Protein AF-A0A1J3I1Y2-F1 (afdb_monomer)

pLDDT: mean 76.52, std 25.75, range [27.64, 98.31]

Structure (mmCIF, N/CA/C/O backbone):
data_AF-A0A1J3I1Y2-F1
#
_entry.id   AF-A0A1J3I1Y2-F1
#
loop_
_atom_site.group_PDB
_atom_site.id
_atom_site.type_symbol
_atom_site.label_atom_id
_atom_site.label_alt_id
_atom_site.label_comp_id
_atom_site.label_asym_id
_atom_site.label_entity_id
_atom_site.label_seq_id
_atom_site.pdbx_PDB_ins_code
_atom_site.Cartn_x
_atom_site.Cartn_y
_atom_site.Cartn_z
_atom_site.occupancy
_atom_site.B_iso_or_equiv
_atom_site.auth_seq_id
_atom_site.auth_comp_id
_atom_site.auth_asym_id
_atom_site.auth_atom_id
_atom_site.pdbx_PDB_model_num
ATOM 1 N N . PHE A 1 1 ? -6.076 -11.022 1.567 1.00 95.94 1 PHE A N 1
ATOM 2 C CA . PHE A 1 1 ? -5.690 -10.324 0.321 1.00 95.94 1 PHE A CA 1
ATOM 3 C C . PHE A 1 1 ? -4.819 -11.224 -0.535 1.00 95.94 1 PHE A C 1
ATOM 5 O O . PHE A 1 1 ? -4.088 -12.035 0.020 1.00 95.94 1 PHE A O 1
ATOM 12 N N . SER A 1 2 ? -4.849 -11.057 -1.854 1.00 96.00 2 SER A N 1
ATOM 13 C CA . SER A 1 2 ? -3.850 -11.622 -2.771 1.00 96.00 2 SER A CA 1
ATOM 14 C C . SER A 1 2 ? -3.585 -10.656 -3.926 1.00 96.00 2 SER A C 1
ATOM 16 O O . SER A 1 2 ? -4.390 -9.764 -4.173 1.00 96.00 2 SER A O 1
ATOM 18 N N . CYS A 1 3 ? -2.468 -10.818 -4.632 1.00 95.44 3 CYS A N 1
ATOM 19 C CA . CYS A 1 3 ? -2.163 -10.053 -5.842 1.00 95.44 3 CYS A CA 1
ATOM 20 C C . CYS A 1 3 ? -1.935 -10.995 -7.027 1.00 95.44 3 CYS A C 1
ATOM 22 O O . CYS A 1 3 ? -1.647 -12.179 -6.838 1.00 95.44 3 CYS A O 1
ATOM 24 N N . GLY A 1 4 ? -2.092 -10.478 -8.241 1.00 93.81 4 GLY A N 1
ATOM 25 C CA . GLY A 1 4 ? -1.903 -11.244 -9.466 1.00 93.81 4 GLY A CA 1
ATOM 26 C C . GLY A 1 4 ? -1.738 -10.353 -10.689 1.00 93.81 4 GLY A C 1
ATOM 27 O O . GLY A 1 4 ? -1.828 -9.129 -10.600 1.00 93.81 4 GLY A O 1
ATOM 28 N N . THR A 1 5 ? -1.508 -10.995 -11.832 1.00 92.81 5 THR A N 1
ATOM 29 C CA . THR A 1 5 ? -1.390 -10.341 -13.139 1.00 92.81 5 THR A CA 1
ATOM 30 C C . THR A 1 5 ? -2.382 -10.984 -14.100 1.00 92.81 5 THR A C 1
ATOM 32 O O . THR A 1 5 ? -2.513 -12.210 -14.141 1.00 92.81 5 THR A O 1
ATOM 35 N N . SER A 1 6 ? -3.133 -10.164 -14.830 1.00 91.25 6 SER A N 1
ATOM 36 C CA . SER A 1 6 ? -4.092 -10.611 -15.837 1.00 91.25 6 SER A CA 1
ATOM 37 C C . SER A 1 6 ? -3.375 -11.144 -17.083 1.00 91.25 6 SER A C 1
ATOM 39 O O . SER A 1 6 ? -2.170 -10.960 -17.262 1.00 91.25 6 SER A O 1
ATOM 41 N N . LYS A 1 7 ? -4.125 -11.784 -17.988 1.00 89.19 7 LYS A N 1
ATOM 42 C CA . LYS A 1 7 ? -3.587 -12.241 -19.283 1.00 89.19 7 LYS A CA 1
ATOM 43 C C . LYS A 1 7 ? -3.071 -11.083 -20.145 1.00 89.19 7 LYS A C 1
ATOM 45 O O . LYS A 1 7 ? -2.142 -11.278 -20.921 1.00 89.19 7 LYS A O 1
ATOM 50 N N . ASP A 1 8 ? -3.636 -9.894 -19.959 1.00 88.38 8 ASP A N 1
ATOM 51 C CA . ASP A 1 8 ? -3.268 -8.672 -20.678 1.00 88.38 8 ASP A CA 1
ATOM 52 C C . ASP A 1 8 ? -2.070 -7.941 -20.039 1.00 88.38 8 ASP A C 1
ATOM 54 O O . ASP A 1 8 ? -1.609 -6.918 -20.550 1.00 88.38 8 ASP A O 1
ATOM 58 N N . GLY A 1 9 ? -1.526 -8.490 -18.943 1.00 88.06 9 GLY A N 1
ATOM 59 C CA . GLY A 1 9 ? -0.373 -7.947 -18.226 1.00 88.06 9 GLY A CA 1
ATOM 60 C C . GLY A 1 9 ? -0.722 -6.887 -17.181 1.00 88.06 9 GLY A C 1
ATOM 61 O O . GLY A 1 9 ? 0.185 -6.207 -16.699 1.00 88.06 9 GLY A O 1
ATOM 62 N N . ASP A 1 10 ? -2.003 -6.739 -16.835 1.00 90.69 10 ASP A N 1
ATOM 63 C CA . ASP A 1 10 ? -2.461 -5.778 -15.832 1.00 90.69 10 ASP A CA 1
ATOM 64 C C . ASP A 1 10 ? -2.363 -6.396 -14.436 1.00 90.69 10 ASP A C 1
ATOM 66 O O . ASP A 1 10 ? -2.950 -7.447 -14.159 1.00 90.69 10 ASP A O 1
ATOM 70 N N . SER A 1 11 ? -1.612 -5.753 -13.546 1.00 94.31 11 SER A N 1
ATOM 71 C CA . SER A 1 11 ? -1.523 -6.178 -12.152 1.00 94.31 11 SER A CA 1
ATOM 72 C C . SER A 1 11 ? -2.747 -5.732 -11.354 1.00 94.31 11 SER A C 1
ATOM 74 O O . SER A 1 11 ? -3.352 -4.694 -11.627 1.00 94.31 11 SER A O 1
ATOM 76 N N . TYR A 1 12 ? -3.120 -6.527 -10.355 1.00 95.44 12 TYR A N 1
ATOM 77 C CA . TYR A 1 12 ? -4.254 -6.252 -9.480 1.00 95.44 12 TYR A CA 1
ATOM 78 C C . TYR A 1 12 ? -4.033 -6.810 -8.073 1.00 95.44 12 TYR A C 1
ATOM 80 O O . TYR A 1 12 ? -3.259 -7.748 -7.858 1.00 95.44 12 TYR A O 1
ATOM 88 N N . ILE A 1 13 ? -4.775 -6.260 -7.114 1.00 97.69 13 ILE A N 1
ATOM 89 C CA . ILE A 1 13 ? -4.895 -6.781 -5.749 1.00 97.69 13 ILE A CA 1
ATOM 90 C C . ILE A 1 13 ? -6.363 -7.121 -5.500 1.00 97.69 13 ILE A C 1
ATOM 92 O O . ILE A 1 13 ? -7.252 -6.357 -5.864 1.00 97.69 13 ILE A O 1
ATOM 96 N N . VAL A 1 14 ? -6.633 -8.255 -4.861 1.00 97.62 14 VAL A N 1
ATOM 97 C CA . VAL A 1 14 ? -7.979 -8.657 -4.442 1.00 97.62 14 VAL A CA 1
ATOM 98 C C . VAL A 1 14 ? -8.089 -8.744 -2.921 1.00 97.62 14 VAL A C 1
ATOM 100 O O . VAL A 1 14 ? -7.237 -9.311 -2.227 1.00 97.62 14 VAL A O 1
ATOM 103 N N . GLU A 1 15 ? -9.180 -8.185 -2.409 1.00 97.44 15 GLU A N 1
ATOM 104 C CA . GLU A 1 15 ? -9.682 -8.403 -1.055 1.00 97.44 15 GLU A CA 1
ATOM 105 C C . GLU A 1 15 ? -10.720 -9.525 -1.110 1.00 97.44 15 GLU A C 1
ATOM 107 O O . GLU A 1 15 ? -11.619 -9.505 -1.953 1.00 97.44 15 GLU A O 1
ATOM 112 N N . TRP A 1 16 ? -10.600 -10.496 -0.211 1.00 96.88 16 TRP A N 1
ATOM 113 C CA . TRP A 1 16 ? -11.498 -11.645 -0.137 1.00 96.88 16 TRP A CA 1
ATOM 114 C C . TRP A 1 16 ? -12.469 -11.467 1.023 1.00 96.88 16 TRP A C 1
ATOM 116 O O . TRP A 1 16 ? -12.075 -11.004 2.094 1.00 96.88 16 TRP A O 1
ATOM 126 N N . ASN A 1 17 ? -13.724 -11.853 0.816 1.00 96.31 17 ASN A N 1
ATOM 127 C CA . ASN A 1 17 ? -14.647 -12.115 1.907 1.00 96.31 17 ASN A CA 1
ATOM 128 C C . ASN A 1 17 ? -14.363 -13.531 2.421 1.00 96.31 17 ASN A C 1
ATOM 130 O O . ASN A 1 17 ? -14.640 -14.507 1.727 1.00 96.31 17 ASN A O 1
ATOM 134 N N . GLU A 1 18 ? -13.789 -13.641 3.618 1.00 92.69 18 GLU A N 1
ATOM 135 C CA . GLU A 1 18 ? -13.405 -14.935 4.194 1.00 92.69 18 GLU A CA 1
ATOM 136 C C . GLU A 1 18 ? -14.607 -15.848 4.453 1.00 92.69 18 GLU A C 1
ATOM 138 O O . GLU A 1 18 ? -14.504 -17.057 4.270 1.00 92.69 18 GLU A O 1
ATOM 143 N N . SER A 1 19 ? -15.753 -15.282 4.841 1.00 96.56 19 SER A N 1
ATOM 144 C CA . SER A 1 19 ? -16.957 -16.060 5.146 1.00 96.56 19 SER A CA 1
ATOM 145 C C . SER A 1 19 ? -17.625 -16.615 3.889 1.00 96.56 19 SER A C 1
ATOM 147 O O . SER A 1 19 ? -18.153 -17.721 3.910 1.00 96.56 19 SER A O 1
ATOM 149 N N . GLU A 1 20 ? -17.598 -15.854 2.795 1.00 95.25 20 GLU A N 1
ATOM 150 C CA . GLU A 1 20 ? -18.232 -16.235 1.526 1.00 95.25 20 GLU A CA 1
ATOM 151 C C . GLU A 1 20 ? -17.274 -16.967 0.575 1.00 95.25 20 GLU A C 1
ATOM 153 O O . GLU A 1 20 ? -17.715 -17.553 -0.411 1.00 95.25 20 GLU A O 1
ATOM 158 N N . GLY A 1 21 ? -15.961 -16.915 0.828 1.00 95.12 21 GLY A N 1
ATOM 159 C CA . GLY A 1 21 ? -14.944 -17.448 -0.083 1.00 95.12 21 GLY A CA 1
ATOM 160 C C . GLY A 1 21 ? -14.908 -16.732 -1.440 1.00 95.12 21 GLY A C 1
ATOM 161 O O . GLY A 1 21 ? -14.406 -17.284 -2.418 1.00 95.12 21 GLY A O 1
ATOM 162 N N . ALA A 1 22 ? -15.452 -15.517 -1.513 1.00 96.69 22 ALA A N 1
ATOM 163 C CA . ALA A 1 22 ? -15.622 -14.756 -2.745 1.00 96.69 22 ALA A CA 1
ATOM 164 C C . ALA A 1 22 ? -14.751 -13.495 -2.760 1.00 96.69 22 ALA A C 1
ATOM 166 O O . ALA A 1 22 ? -14.349 -12.967 -1.718 1.00 96.69 22 ALA A O 1
ATOM 167 N N . VAL A 1 23 ? -14.463 -12.987 -3.960 1.00 96.62 23 VAL A N 1
ATOM 168 C CA . VAL A 1 23 ? -13.784 -11.697 -4.117 1.00 96.62 23 VAL A CA 1
ATOM 169 C C . VAL A 1 23 ? -14.734 -10.594 -3.662 1.00 96.62 23 VAL A C 1
ATOM 171 O O . VAL A 1 23 ? -15.801 -10.407 -4.240 1.00 96.62 23 VAL A O 1
ATOM 174 N N . LYS A 1 24 ? -14.323 -9.847 -2.638 1.00 96.12 24 LYS A N 1
ATOM 175 C CA . LYS A 1 24 ? -15.060 -8.696 -2.116 1.00 96.12 24 LYS A CA 1
ATOM 176 C C . LYS A 1 24 ? -14.767 -7.444 -2.936 1.00 96.12 24 LYS A C 1
ATOM 178 O O . LYS A 1 24 ? -15.681 -6.696 -3.267 1.00 96.12 24 LYS A O 1
ATOM 183 N N . ARG A 1 25 ? -13.486 -7.196 -3.236 1.00 96.56 25 ARG A N 1
ATOM 184 C CA . ARG A 1 25 ? -13.022 -6.029 -4.005 1.00 96.56 25 ARG A CA 1
ATOM 185 C C . ARG A 1 25 ? -11.802 -6.364 -4.847 1.00 96.56 25 ARG A C 1
ATOM 187 O O . ARG A 1 25 ? -10.992 -7.212 -4.472 1.00 96.56 25 ARG A O 1
ATOM 194 N N . THR A 1 26 ? -11.647 -5.636 -5.948 1.00 97.06 26 THR A N 1
ATOM 195 C CA . THR A 1 26 ? -10.467 -5.690 -6.814 1.00 97.06 26 THR A CA 1
ATOM 196 C C . THR A 1 26 ? -9.919 -4.281 -6.995 1.00 97.06 26 THR A C 1
ATOM 198 O O . THR A 1 26 ? -10.612 -3.407 -7.510 1.00 97.06 26 THR A O 1
ATOM 201 N N . TYR A 1 27 ? -8.674 -4.075 -6.582 1.00 97.56 27 TYR A N 1
ATOM 202 C CA . TYR A 1 27 ? -7.937 -2.826 -6.729 1.00 97.56 27 TYR A CA 1
ATOM 203 C C . TYR A 1 27 ? -7.072 -2.911 -7.988 1.00 97.56 27 TYR A C 1
ATOM 205 O O . TYR A 1 27 ? -6.300 -3.860 -8.163 1.00 97.56 27 TYR A O 1
ATOM 213 N N . GLN A 1 28 ? -7.245 -1.935 -8.875 1.00 95.19 28 GLN A N 1
ATOM 214 C CA . GLN A 1 28 ? -6.614 -1.850 -10.195 1.00 95.19 28 GLN A CA 1
ATOM 215 C C . GLN A 1 28 ? -6.019 -0.449 -10.403 1.00 95.19 28 GLN A C 1
ATOM 217 O O . GLN A 1 28 ? -6.120 0.414 -9.531 1.00 95.19 28 GLN A O 1
ATOM 222 N N . GLY A 1 29 ? -5.411 -0.216 -11.569 1.00 92.06 29 GLY A N 1
ATOM 223 C CA . GLY A 1 29 ? -4.756 1.054 -11.907 1.00 92.06 29 GLY A CA 1
ATOM 224 C C . GLY A 1 29 ? -3.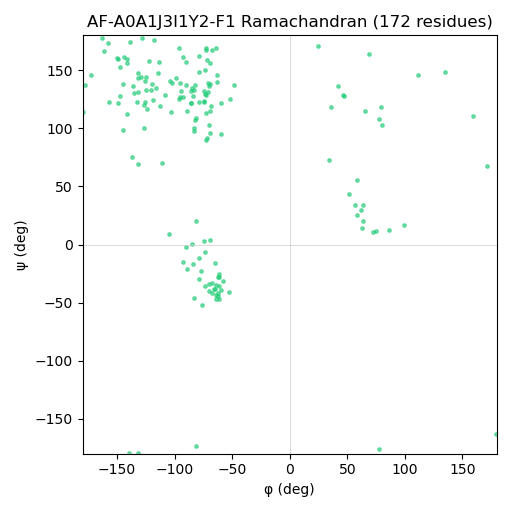237 1.039 -11.722 1.00 92.06 29 GLY A C 1
ATOM 225 O O . GLY A 1 29 ? -2.627 2.107 -11.659 1.00 92.06 29 GLY A O 1
ATOM 226 N N . PHE A 1 30 ? -2.649 -0.155 -11.619 1.00 94.12 30 PHE A N 1
ATOM 227 C CA . PHE A 1 30 ? -1.209 -0.401 -11.718 1.00 94.12 30 PHE A CA 1
ATOM 228 C C . PHE A 1 30 ? -0.710 -0.168 -13.146 1.00 94.12 30 PHE A C 1
ATOM 230 O O . PHE A 1 30 ? -1.483 -0.284 -14.103 1.00 94.12 30 PHE A O 1
ATOM 237 N N . HIS A 1 31 ? 0.579 0.125 -13.304 1.00 89.62 31 HIS A N 1
ATOM 238 C CA . HIS A 1 31 ? 1.197 0.160 -14.623 1.00 89.62 31 HIS A CA 1
ATOM 239 C C . HIS A 1 31 ? 1.155 -1.215 -15.293 1.00 89.62 31 HIS A C 1
ATOM 241 O O . HIS A 1 31 ? 1.264 -2.268 -14.657 1.00 89.62 31 HIS A O 1
ATOM 247 N N . LYS A 1 32 ? 1.004 -1.201 -16.622 1.00 85.56 32 LYS A N 1
ATOM 248 C CA . LYS A 1 32 ? 1.060 -2.427 -17.418 1.00 85.56 32 LYS A CA 1
ATOM 249 C C . LYS A 1 32 ? 2.442 -3.047 -17.306 1.00 85.56 32 LYS A C 1
ATOM 251 O O . LYS A 1 32 ? 3.438 -2.342 -17.429 1.00 85.56 32 LYS A O 1
ATOM 256 N N . ARG A 1 33 ? 2.487 -4.378 -17.196 1.00 80.62 33 ARG A N 1
ATOM 257 C CA . ARG A 1 33 ? 3.736 -5.153 -17.120 1.00 80.62 33 ARG A CA 1
ATOM 258 C C . ARG A 1 33 ? 4.607 -4.722 -15.939 1.00 80.62 33 ARG A C 1
ATOM 260 O O . ARG A 1 33 ? 5.776 -4.391 -16.118 1.00 80.62 33 ARG A O 1
ATOM 267 N N . SER A 1 34 ? 4.033 -4.757 -14.738 1.00 80.69 34 SER A N 1
ATOM 268 C CA . SER A 1 34 ? 4.808 -4.577 -13.510 1.00 80.69 34 SER A CA 1
ATOM 269 C C . SER A 1 34 ? 6.056 -5.472 -13.521 1.00 80.69 34 SER A C 1
ATOM 271 O O . SER A 1 34 ? 6.000 -6.639 -13.918 1.00 80.69 34 SER A O 1
ATOM 273 N N . HIS A 1 35 ? 7.188 -4.921 -13.084 1.00 81.75 35 HIS A N 1
ATOM 274 C CA . HIS A 1 35 ? 8.502 -5.574 -13.108 1.00 81.75 35 HIS A CA 1
ATOM 275 C C . HIS A 1 35 ? 8.630 -6.754 -12.122 1.00 81.75 35 HIS A C 1
ATOM 277 O O . HIS A 1 35 ? 9.705 -7.340 -11.982 1.00 81.75 35 HIS A O 1
ATOM 283 N N . GLY A 1 36 ? 7.554 -7.117 -11.423 1.00 85.00 36 GLY A N 1
ATOM 284 C CA . GLY A 1 36 ? 7.531 -8.220 -10.477 1.00 85.00 36 GLY A CA 1
ATOM 285 C C . GLY A 1 36 ? 6.171 -8.404 -9.812 1.00 85.00 36 GLY A C 1
ATOM 286 O O . GLY A 1 36 ? 5.143 -7.915 -10.276 1.00 85.00 36 GLY A O 1
ATOM 287 N N . VAL A 1 37 ? 6.174 -9.144 -8.702 1.00 88.69 37 VAL A N 1
ATOM 288 C CA . VAL A 1 37 ? 4.988 -9.308 -7.855 1.00 88.69 37 VAL A CA 1
ATOM 289 C C . VAL A 1 37 ? 4.766 -8.025 -7.065 1.00 88.69 37 VAL A C 1
ATOM 291 O O . VAL A 1 37 ? 5.642 -7.626 -6.289 1.00 88.69 37 VAL A O 1
ATOM 294 N N . VAL A 1 38 ? 3.580 -7.435 -7.228 1.00 93.62 38 VAL A N 1
ATOM 295 C CA . VAL A 1 38 ? 3.153 -6.233 -6.505 1.00 93.62 38 VAL A CA 1
ATOM 296 C C . VAL A 1 38 ? 3.342 -6.427 -5.004 1.00 93.62 38 VAL A C 1
ATOM 298 O O . VAL A 1 38 ? 2.833 -7.376 -4.403 1.00 93.62 38 VAL A O 1
ATOM 301 N N . GLN A 1 39 ? 4.078 -5.502 -4.395 1.00 96.50 39 GLN A N 1
ATOM 302 C CA . GLN A 1 39 ? 4.269 -5.456 -2.952 1.00 96.50 39 GLN A CA 1
ATOM 303 C C . GLN A 1 39 ? 3.256 -4.495 -2.361 1.00 96.50 39 GLN A C 1
ATOM 305 O O . GLN A 1 39 ? 3.164 -3.350 -2.795 1.00 96.50 39 GLN A O 1
ATOM 310 N N . PHE A 1 40 ? 2.504 -4.961 -1.373 1.00 98.00 40 PHE A N 1
ATOM 311 C CA . PHE A 1 40 ? 1.457 -4.172 -0.749 1.00 98.00 40 PHE A CA 1
ATOM 312 C C . PHE A 1 40 ? 1.408 -4.400 0.756 1.00 98.00 40 PHE A C 1
ATOM 314 O O . PHE A 1 40 ? 1.903 -5.409 1.281 1.00 98.00 40 PHE A O 1
ATOM 321 N N . ASP A 1 41 ? 0.796 -3.443 1.435 1.00 98.19 41 ASP A N 1
ATOM 322 C CA . ASP A 1 41 ? 0.512 -3.513 2.857 1.00 98.19 41 ASP A CA 1
ATOM 323 C C . ASP A 1 41 ? -0.750 -2.715 3.196 1.00 98.19 41 ASP A C 1
ATOM 325 O O . ASP A 1 41 ? -1.178 -1.850 2.427 1.00 98.19 41 ASP A O 1
ATOM 329 N N . THR A 1 42 ? -1.353 -3.010 4.344 1.00 97.12 42 THR A N 1
ATOM 330 C CA . THR A 1 42 ? -2.600 -2.378 4.787 1.00 97.12 42 THR A CA 1
ATOM 331 C C . THR A 1 42 ? -2.489 -1.838 6.200 1.00 97.12 42 THR A C 1
ATOM 333 O O . THR A 1 42 ? -1.892 -2.473 7.067 1.00 97.12 42 THR A O 1
ATOM 336 N N . THR A 1 43 ? -3.138 -0.710 6.468 1.00 95.56 43 THR A N 1
ATOM 337 C CA . THR A 1 43 ? -3.253 -0.158 7.821 1.00 95.56 43 THR A CA 1
ATOM 338 C C . THR A 1 43 ? -4.532 -0.631 8.511 1.00 95.56 43 THR A C 1
ATOM 340 O O . THR A 1 43 ? -5.510 -1.026 7.871 1.00 95.56 43 THR A O 1
ATOM 343 N N . LYS A 1 44 ? -4.574 -0.526 9.845 1.00 89.81 44 LYS A N 1
ATOM 344 C CA . LYS A 1 44 ? -5.803 -0.771 10.625 1.00 89.81 44 LYS A CA 1
ATOM 345 C C . LYS A 1 44 ? -6.930 0.200 10.279 1.00 89.81 44 LYS A C 1
ATOM 347 O O . LYS A 1 44 ? -8.096 -0.166 10.371 1.00 89.81 44 LYS A O 1
ATOM 352 N N . ASN A 1 45 ? -6.570 1.400 9.827 1.00 90.19 45 ASN A N 1
ATOM 353 C CA . ASN A 1 45 ? -7.506 2.424 9.372 1.00 90.19 45 ASN A CA 1
ATOM 354 C C . ASN A 1 45 ? -7.964 2.189 7.930 1.00 90.19 45 ASN A C 1
ATOM 356 O O . ASN A 1 45 ? -8.464 3.105 7.292 1.00 90.19 45 ASN A O 1
ATOM 360 N N . ARG A 1 46 ? -7.818 0.954 7.432 1.00 93.81 46 ARG A N 1
ATOM 361 C CA . ARG A 1 46 ? -8.372 0.501 6.159 1.00 93.81 46 ARG A CA 1
ATOM 362 C C . ARG A 1 46 ? -7.800 1.241 4.952 1.00 93.81 46 ARG A C 1
ATOM 364 O O . ARG A 1 46 ? -8.488 1.396 3.955 1.00 93.81 46 ARG A O 1
ATOM 371 N N . TYR A 1 47 ? -6.529 1.623 5.008 1.00 95.31 47 TYR A N 1
ATOM 372 C CA . TYR A 1 47 ? -5.792 2.039 3.817 1.00 95.31 47 TYR A CA 1
ATOM 373 C C . TYR A 1 47 ? -5.005 0.867 3.253 1.00 95.31 47 TYR A C 1
ATOM 375 O O . TYR A 1 47 ? -4.384 0.118 4.005 1.00 95.31 47 TYR A O 1
ATOM 383 N N . LEU A 1 48 ? -5.003 0.743 1.932 1.00 97.88 48 LEU A N 1
ATOM 384 C CA . LEU A 1 48 ? -4.140 -0.156 1.178 1.00 97.88 48 LEU A CA 1
ATOM 385 C C . LEU A 1 48 ? -3.092 0.690 0.461 1.00 97.88 48 LEU A C 1
ATOM 387 O O . LEU A 1 48 ? -3.446 1.615 -0.264 1.00 97.88 48 LEU A O 1
ATOM 391 N N . ALA A 1 49 ? -1.820 0.345 0.622 1.00 98.00 49 ALA A N 1
ATOM 392 C CA . ALA A 1 49 ? -0.738 0.888 -0.185 1.00 98.00 49 ALA A CA 1
ATOM 393 C C . ALA A 1 49 ? -0.119 -0.225 -1.028 1.00 98.00 49 ALA A C 1
ATOM 395 O O . ALA A 1 49 ? -0.053 -1.373 -0.582 1.00 98.00 49 ALA A O 1
ATOM 396 N N . ALA A 1 50 ? 0.368 0.105 -2.221 1.00 97.81 50 ALA A N 1
ATOM 397 C CA . ALA A 1 50 ? 1.118 -0.817 -3.062 1.00 97.81 50 ALA A CA 1
ATOM 398 C C . ALA A 1 50 ? 2.223 -0.103 -3.845 1.00 97.81 50 ALA A C 1
ATOM 400 O O . ALA A 1 50 ? 2.006 0.978 -4.386 1.00 97.81 50 ALA A O 1
ATOM 401 N N . GLY A 1 51 ? 3.399 -0.722 -3.925 1.00 96.62 51 GLY A N 1
ATOM 402 C CA . GLY A 1 51 ? 4.485 -0.261 -4.784 1.00 96.62 51 GLY A CA 1
ATOM 403 C C . GLY A 1 51 ? 4.192 -0.563 -6.254 1.00 96.62 51 GLY A C 1
ATOM 404 O O . GLY A 1 51 ? 3.865 -1.703 -6.589 1.00 96.62 51 GLY A O 1
ATOM 405 N N . ASP A 1 52 ? 4.321 0.442 -7.119 1.00 95.25 52 ASP A N 1
ATOM 406 C CA . ASP A 1 52 ? 4.068 0.349 -8.560 1.00 95.25 52 ASP A CA 1
ATOM 407 C C . ASP A 1 52 ? 4.958 1.317 -9.347 1.00 95.25 52 ASP A C 1
ATOM 409 O O . ASP A 1 52 ? 4.883 2.518 -9.120 1.00 95.25 52 ASP A O 1
ATOM 413 N N . ASP A 1 53 ? 5.771 0.802 -10.270 1.00 93.25 53 ASP A N 1
ATOM 414 C CA . ASP A 1 53 ? 6.584 1.550 -11.246 1.00 93.25 53 ASP A CA 1
ATOM 415 C C . ASP A 1 53 ? 7.141 2.894 -10.740 1.00 93.25 53 ASP A C 1
ATOM 417 O O . ASP A 1 53 ? 6.665 3.970 -11.097 1.00 93.25 53 ASP A O 1
ATOM 421 N N . PHE A 1 54 ? 8.143 2.829 -9.856 1.00 95.06 54 PHE A N 1
ATOM 422 C CA . PHE A 1 54 ? 8.792 4.004 -9.246 1.00 95.06 54 PHE A CA 1
ATOM 423 C C . PHE A 1 54 ? 7.871 4.879 -8.378 1.00 95.06 54 PHE A C 1
ATOM 425 O O . PHE A 1 54 ? 8.240 5.993 -8.007 1.00 95.06 54 PHE A O 1
ATOM 432 N N . SER A 1 55 ? 6.693 4.377 -8.016 1.00 96.06 55 SER A N 1
ATOM 433 C CA . SER A 1 55 ? 5.707 5.071 -7.195 1.00 96.06 55 SER A CA 1
ATOM 434 C C . SER A 1 55 ? 5.060 4.144 -6.166 1.00 96.06 55 SER A C 1
ATOM 436 O O . SER A 1 55 ? 5.293 2.932 -6.123 1.00 96.06 55 SER A O 1
ATOM 438 N N . ILE A 1 56 ? 4.244 4.736 -5.303 1.00 97.75 56 ILE A N 1
ATOM 439 C CA . ILE A 1 56 ? 3.415 4.057 -4.318 1.00 97.75 56 ILE A CA 1
ATOM 440 C C . ILE A 1 56 ? 1.993 4.539 -4.538 1.00 97.75 56 ILE A C 1
ATOM 442 O O . ILE A 1 56 ? 1.717 5.737 -4.493 1.00 97.75 56 ILE A O 1
ATOM 446 N N . LYS A 1 57 ? 1.089 3.602 -4.779 1.00 97.25 57 LYS A N 1
ATOM 447 C CA . LYS A 1 57 ? -0.336 3.849 -4.961 1.00 97.25 57 LYS A CA 1
ATOM 448 C C . LYS A 1 57 ? -1.084 3.560 -3.673 1.00 97.25 57 LYS A C 1
ATOM 450 O O . LYS A 1 57 ? -0.749 2.610 -2.967 1.00 97.25 57 LYS A O 1
ATOM 455 N N . PHE A 1 58 ? -2.106 4.359 -3.402 1.00 97.69 58 PHE A N 1
ATOM 456 C CA . PHE A 1 58 ? -2.93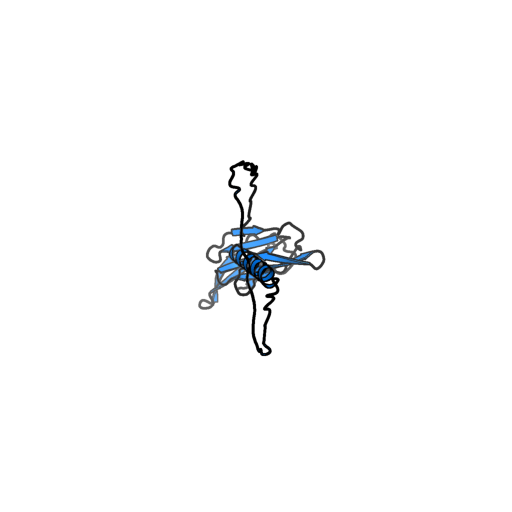3 4.253 -2.210 1.00 97.69 58 PHE A CA 1
ATOM 457 C C . PHE A 1 58 ? -4.404 4.124 -2.580 1.00 97.69 58 PHE A C 1
ATOM 459 O O . PHE A 1 58 ? -4.888 4.765 -3.514 1.00 97.69 58 PHE A O 1
ATOM 466 N N . TRP A 1 59 ? -5.120 3.329 -1.798 1.00 98.06 59 TRP A N 1
ATOM 467 C CA . TRP A 1 59 ? -6.566 3.178 -1.852 1.00 98.06 59 TRP A CA 1
ATOM 468 C C . TRP A 1 59 ? -7.133 3.279 -0.441 1.00 98.06 59 TRP A C 1
ATOM 470 O O . TRP A 1 59 ? -6.555 2.754 0.515 1.00 98.06 59 TRP A O 1
ATOM 480 N N . ASP A 1 60 ? -8.301 3.902 -0.331 1.00 95.44 60 ASP A N 1
ATOM 481 C CA . ASP A 1 60 ? -9.199 3.664 0.793 1.00 95.44 60 ASP A CA 1
ATOM 482 C C . ASP A 1 60 ? -9.844 2.293 0.561 1.00 95.44 60 ASP A C 1
ATOM 484 O O . ASP A 1 60 ? -10.440 2.056 -0.483 1.00 95.44 60 ASP A O 1
ATOM 488 N N . MET A 1 61 ? -9.729 1.351 1.491 1.00 95.38 61 MET A N 1
ATOM 489 C CA . MET A 1 61 ? -10.280 0.017 1.277 1.00 95.38 61 MET A CA 1
ATOM 490 C C . MET A 1 61 ? -11.803 0.029 1.171 1.00 95.38 61 MET A C 1
ATOM 492 O O . MET A 1 61 ? -12.353 -0.961 0.716 1.00 95.38 61 MET A O 1
ATOM 496 N N . ASP A 1 62 ? -12.526 1.071 1.571 1.00 94.81 62 ASP A N 1
ATOM 497 C CA . ASP A 1 62 ? -13.961 1.205 1.313 1.00 94.81 62 ASP A CA 1
ATOM 498 C C . ASP A 1 62 ? -14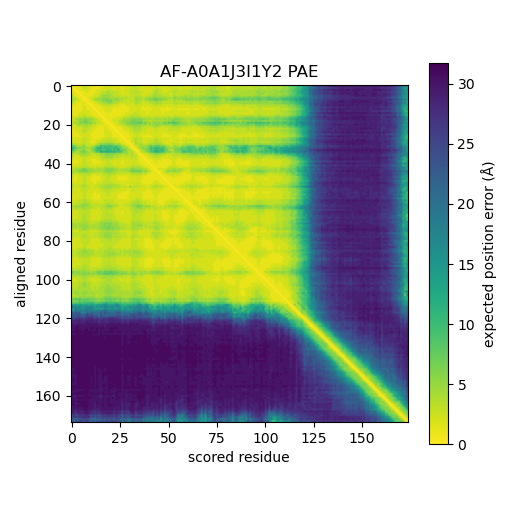.307 1.662 -0.104 1.00 94.81 62 ASP A C 1
ATOM 500 O O . ASP A 1 62 ? -15.453 1.487 -0.527 1.00 94.81 62 ASP A O 1
ATOM 504 N N . ASN A 1 63 ? -13.319 2.117 -0.875 1.00 92.62 63 ASN A N 1
ATOM 505 C CA . ASN A 1 63 ? -13.483 2.579 -2.243 1.00 92.62 63 ASN A CA 1
ATOM 506 C C . ASN A 1 63 ? -12.424 1.978 -3.185 1.00 92.62 63 ASN A C 1
ATOM 508 O O . ASN A 1 63 ? -11.226 2.173 -3.037 1.00 92.62 63 ASN A O 1
ATOM 512 N N . THR A 1 64 ? -12.850 1.289 -4.242 1.00 93.94 64 THR A N 1
ATOM 513 C CA . THR A 1 64 ? -11.906 0.687 -5.201 1.00 93.94 64 THR A CA 1
ATOM 514 C C . THR A 1 64 ? -11.228 1.701 -6.125 1.00 93.94 64 THR A C 1
ATOM 516 O O . THR A 1 64 ? -10.346 1.320 -6.894 1.00 93.94 64 THR A O 1
ATOM 519 N N . GLN A 1 65 ? -11.633 2.973 -6.088 1.00 95.62 65 GLN A N 1
ATOM 520 C CA . GLN A 1 65 ? -10.969 4.039 -6.832 1.00 95.62 65 GLN A CA 1
ATOM 521 C C . GLN A 1 65 ? -9.605 4.362 -6.220 1.00 95.62 65 GLN A C 1
ATOM 523 O O . GLN A 1 65 ? -9.455 4.421 -5.000 1.00 95.62 65 GLN A O 1
ATOM 528 N N . LEU A 1 66 ? -8.610 4.576 -7.084 1.00 96.62 66 LEU A N 1
ATOM 529 C CA . LEU A 1 66 ? -7.278 5.002 -6.661 1.00 96.62 66 LEU A CA 1
ATOM 530 C C . LEU A 1 66 ? -7.389 6.344 -5.930 1.00 96.62 66 LEU A C 1
ATOM 532 O O . LEU A 1 66 ? -7.878 7.316 -6.504 1.00 96.62 66 LEU A O 1
ATOM 536 N N . LEU A 1 67 ? -6.927 6.387 -4.681 1.00 96.19 67 LEU A N 1
ATOM 537 C CA . LEU A 1 67 ? -6.955 7.595 -3.863 1.00 96.19 67 LEU A CA 1
ATOM 538 C C . LEU A 1 67 ? -5.853 8.559 -4.301 1.00 96.19 67 LEU A C 1
ATOM 540 O O . LEU A 1 67 ? -6.113 9.727 -4.575 1.00 96.19 67 LEU A O 1
ATOM 544 N N . THR A 1 68 ? -4.617 8.065 -4.373 1.00 96.19 68 THR A N 1
ATOM 545 C CA . THR A 1 68 ? -3.457 8.861 -4.785 1.00 96.19 68 THR A CA 1
ATOM 546 C C . THR A 1 68 ? -2.287 7.972 -5.212 1.00 96.19 68 THR A C 1
ATOM 548 O O . THR A 1 68 ? -2.285 6.760 -4.977 1.00 96.19 68 THR A O 1
ATOM 551 N N . ALA A 1 69 ? -1.288 8.575 -5.856 1.00 96.75 69 ALA A N 1
ATOM 552 C CA . ALA A 1 69 ? -0.012 7.956 -6.191 1.00 96.75 69 ALA A CA 1
ATOM 553 C C . ALA A 1 69 ? 1.136 8.929 -5.893 1.00 96.75 69 ALA A C 1
ATOM 555 O O . ALA A 1 69 ? 1.043 10.118 -6.203 1.00 96.75 69 ALA A O 1
ATOM 556 N N . ILE A 1 70 ? 2.206 8.427 -5.281 1.00 96.56 70 ILE A N 1
ATOM 557 C CA . ILE A 1 70 ? 3.320 9.228 -4.764 1.00 96.56 70 ILE A CA 1
ATOM 558 C C . ILE A 1 70 ? 4.640 8.625 -5.230 1.00 96.56 70 ILE A C 1
ATOM 560 O O . ILE A 1 70 ? 4.869 7.431 -5.077 1.00 96.56 70 ILE A O 1
ATOM 564 N N . ASP A 1 71 ? 5.521 9.458 -5.772 1.00 95.88 71 ASP A N 1
ATOM 565 C CA . ASP A 1 71 ? 6.876 9.103 -6.215 1.00 95.88 71 ASP A CA 1
ATOM 566 C C . ASP A 1 71 ? 7.939 9.270 -5.115 1.00 95.88 71 ASP A C 1
ATOM 568 O O . ASP A 1 71 ? 9.110 8.969 -5.334 1.00 95.88 71 ASP A O 1
ATOM 572 N N . ALA A 1 72 ? 7.531 9.741 -3.932 1.00 93.94 72 ALA A N 1
ATOM 573 C CA . ALA A 1 72 ? 8.369 9.979 -2.758 1.00 93.94 72 ALA A CA 1
ATOM 574 C C . ALA A 1 72 ? 9.606 10.840 -3.068 1.00 93.94 72 ALA A C 1
ATOM 576 O O . ALA A 1 72 ? 10.710 10.513 -2.628 1.00 93.94 72 ALA A O 1
ATOM 577 N N . ASP A 1 73 ? 9.428 11.910 -3.848 1.00 94.19 73 ASP A N 1
ATOM 578 C CA . ASP A 1 73 ? 10.502 12.788 -4.340 1.00 94.19 73 ASP A CA 1
ATOM 579 C C . ASP A 1 73 ? 11.520 12.054 -5.238 1.00 94.19 73 ASP A C 1
ATOM 581 O O . ASP A 1 73 ? 12.710 12.375 -5.278 1.00 94.19 73 ASP A O 1
ATOM 585 N N . GLY A 1 74 ? 11.061 11.019 -5.945 1.00 95.06 74 GLY A N 1
ATOM 586 C CA . GLY A 1 74 ? 11.854 10.201 -6.857 1.00 95.06 74 GLY A CA 1
ATOM 587 C C . GLY A 1 74 ? 12.758 9.177 -6.162 1.00 95.06 74 GLY A C 1
ATOM 588 O O . GLY A 1 74 ? 12.744 8.989 -4.946 1.00 95.06 74 GLY A O 1
ATOM 589 N N . GLY A 1 75 ? 13.571 8.464 -6.946 1.00 95.81 75 GLY A N 1
ATOM 590 C CA . GLY A 1 75 ? 14.562 7.513 -6.420 1.00 95.81 75 GLY A CA 1
ATOM 591 C C . GLY A 1 75 ? 13.985 6.216 -5.843 1.00 95.81 75 GLY A C 1
ATOM 592 O O . GLY A 1 75 ? 14.717 5.458 -5.208 1.00 95.81 75 GLY A O 1
ATOM 593 N N . LEU A 1 76 ? 12.697 5.940 -6.048 1.00 96.44 76 LEU A N 1
ATOM 594 C CA . LEU A 1 76 ? 12.134 4.619 -5.786 1.00 96.44 76 LEU A CA 1
ATOM 595 C C . LEU A 1 76 ? 12.615 3.611 -6.833 1.00 96.44 76 LEU A C 1
ATOM 597 O O . LEU A 1 76 ? 13.050 3.976 -7.924 1.00 96.44 76 LEU A O 1
ATOM 601 N N . GLN A 1 77 ? 12.541 2.330 -6.487 1.00 94.75 77 GLN A N 1
ATOM 602 C CA . GLN A 1 77 ? 12.812 1.233 -7.416 1.00 94.75 77 GLN A CA 1
ATOM 603 C C . GLN A 1 77 ? 11.596 0.990 -8.325 1.00 94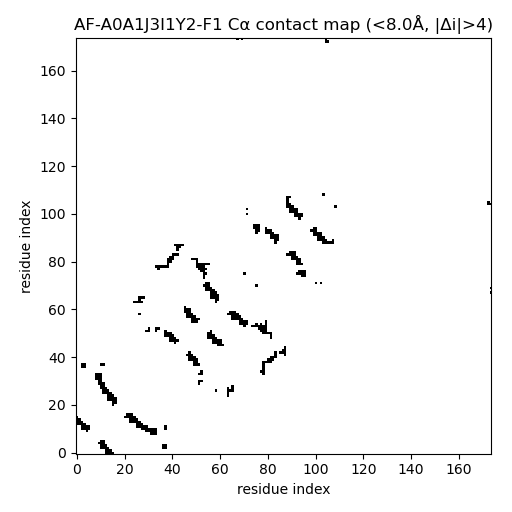.75 77 GLN A C 1
ATOM 605 O O . GLN A 1 77 ? 10.480 1.364 -7.979 1.00 94.75 77 GLN A O 1
ATOM 610 N N . ALA A 1 78 ? 11.779 0.288 -9.447 1.00 92.38 78 ALA A N 1
ATOM 611 C CA . ALA A 1 78 ? 10.678 -0.063 -10.358 1.00 92.38 78 ALA A CA 1
ATOM 612 C C . ALA A 1 78 ? 9.588 -0.940 -9.698 1.00 92.38 78 ALA A C 1
ATOM 614 O O . ALA A 1 78 ? 8.435 -0.944 -10.115 1.00 92.38 78 ALA A O 1
ATOM 615 N N . SER A 1 79 ? 9.951 -1.689 -8.654 1.00 93.06 79 SER A N 1
ATOM 616 C CA . SER A 1 79 ? 9.032 -2.489 -7.837 1.00 93.06 79 SER A CA 1
ATOM 617 C C . SER A 1 79 ? 9.392 -2.303 -6.358 1.00 93.06 79 SER A C 1
ATOM 619 O O . SER A 1 79 ? 10.030 -3.185 -5.769 1.00 93.06 79 SER A O 1
ATOM 621 N N . PRO A 1 80 ? 9.044 -1.152 -5.753 1.00 95.81 80 PRO A N 1
ATOM 622 C CA . PRO A 1 80 ? 9.461 -0.842 -4.397 1.00 95.81 80 PRO A CA 1
ATOM 623 C C . PRO A 1 80 ? 8.734 -1.750 -3.399 1.00 95.81 80 PRO A C 1
ATOM 625 O O . PRO A 1 80 ? 7.532 -2.001 -3.500 1.00 95.81 80 PRO A O 1
ATOM 628 N N . ARG A 1 81 ? 9.474 -2.267 -2.418 1.00 96.25 81 ARG A N 1
ATOM 629 C CA . ARG A 1 81 ? 8.913 -3.003 -1.282 1.00 96.25 81 ARG A CA 1
ATOM 630 C C . ARG A 1 81 ? 8.441 -1.996 -0.252 1.00 96.25 81 ARG A C 1
ATOM 632 O O . ARG A 1 81 ? 9.169 -1.053 0.044 1.00 96.25 81 ARG A O 1
ATOM 639 N N . ILE A 1 82 ? 7.268 -2.232 0.323 1.00 97.62 82 ILE A N 1
ATOM 640 C CA . ILE A 1 82 ? 6.685 -1.324 1.307 1.00 97.62 82 ILE A CA 1
ATOM 641 C C . ILE A 1 82 ? 6.203 -2.065 2.553 1.00 97.62 82 ILE A C 1
ATOM 643 O O . ILE A 1 82 ? 5.758 -3.213 2.453 1.00 97.62 82 ILE A O 1
ATOM 647 N N . ARG A 1 83 ? 6.286 -1.408 3.714 1.00 98.25 83 ARG A N 1
ATOM 648 C CA . ARG A 1 83 ? 5.698 -1.873 4.979 1.00 98.25 83 ARG A CA 1
ATOM 649 C C . ARG A 1 83 ? 5.241 -0.722 5.861 1.00 98.25 83 ARG A C 1
ATOM 651 O O . ARG A 1 83 ? 6.031 0.176 6.158 1.00 98.25 83 ARG A O 1
ATOM 658 N N . PHE A 1 84 ? 3.994 -0.776 6.311 1.00 98.12 84 PHE A N 1
ATOM 659 C CA . PHE A 1 84 ? 3.507 0.126 7.345 1.00 98.12 84 PHE A CA 1
ATOM 660 C C . PHE A 1 84 ? 4.077 -0.272 8.707 1.00 98.12 84 PHE A C 1
ATOM 662 O O . PHE A 1 84 ? 4.320 -1.449 8.990 1.00 98.12 84 PHE A O 1
ATOM 669 N N . ASN A 1 85 ? 4.255 0.709 9.588 1.00 96.50 85 ASN A N 1
ATOM 670 C CA . ASN A 1 85 ? 4.345 0.418 11.013 1.00 96.50 85 ASN A CA 1
ATOM 671 C C . ASN A 1 85 ? 2.987 -0.078 11.546 1.00 96.50 85 ASN A C 1
ATOM 673 O O . ASN A 1 85 ? 1.944 0.038 10.901 1.00 96.50 85 ASN A O 1
ATOM 677 N N . LYS A 1 86 ? 2.991 -0.619 12.766 1.00 94.62 86 LYS A N 1
ATOM 678 C CA . LYS A 1 86 ? 1.801 -1.205 13.403 1.00 94.62 86 LYS A CA 1
ATOM 679 C C . LYS A 1 86 ? 0.636 -0.214 13.534 1.00 94.62 86 LYS A C 1
ATOM 681 O O . LYS A 1 86 ? -0.528 -0.623 13.504 1.00 94.62 86 LYS A O 1
ATOM 686 N N . GLU A 1 87 ? 0.953 1.063 13.705 1.00 93.62 87 GLU A N 1
ATOM 687 C CA . GLU A 1 87 ? -0.002 2.156 13.872 1.00 93.62 87 GLU A CA 1
ATOM 688 C C . GLU A 1 87 ? -0.517 2.698 12.527 1.00 93.62 87 GLU A C 1
ATOM 690 O O . GLU A 1 87 ? -1.551 3.357 12.500 1.00 93.62 87 GLU A O 1
ATOM 695 N N . GLY A 1 88 ? 0.153 2.397 11.409 1.00 94.94 88 GLY A N 1
ATOM 696 C CA . GLY A 1 88 ? -0.184 2.910 10.078 1.00 94.94 88 GLY A CA 1
ATOM 697 C C . GLY A 1 88 ? 0.194 4.377 9.845 1.00 94.94 88 GLY A C 1
ATOM 698 O O . GLY A 1 88 ? -0.242 4.962 8.858 1.00 94.94 88 GLY A O 1
ATOM 699 N N . SER A 1 89 ? 0.978 4.977 10.742 1.00 95.69 89 SER A N 1
ATOM 700 C CA . SER A 1 89 ? 1.423 6.372 10.664 1.00 95.69 89 SER A CA 1
ATOM 701 C C . SER A 1 89 ? 2.729 6.568 9.890 1.00 95.69 89 SER A C 1
ATOM 703 O O . SER A 1 89 ? 3.008 7.669 9.414 1.00 95.69 89 SER A O 1
ATOM 705 N N . LEU A 1 90 ? 3.523 5.503 9.752 1.00 96.69 90 LEU A N 1
ATOM 706 C CA . LEU A 1 90 ? 4.790 5.485 9.028 1.00 96.6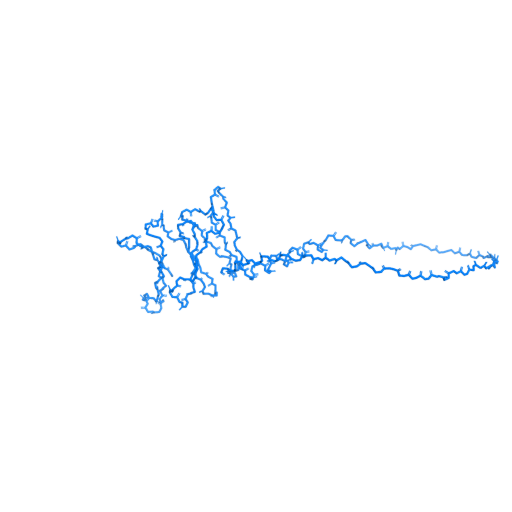9 90 LEU A CA 1
ATOM 707 C C . LEU A 1 90 ? 4.782 4.376 7.975 1.00 96.69 90 LEU A C 1
ATOM 709 O O . LEU A 1 90 ? 4.319 3.266 8.242 1.00 96.69 90 LEU A O 1
ATOM 713 N N . LEU A 1 91 ? 5.355 4.655 6.807 1.00 98.00 91 LEU A N 1
ATOM 714 C CA . LEU A 1 91 ? 5.536 3.701 5.717 1.00 98.00 91 LEU A CA 1
ATOM 715 C C . LEU A 1 91 ? 7.016 3.633 5.333 1.00 98.00 91 LEU A C 1
ATOM 717 O O . LEU A 1 91 ? 7.591 4.622 4.881 1.00 98.00 91 LEU A O 1
ATOM 721 N N . ALA A 1 92 ? 7.628 2.465 5.509 1.00 98.31 92 ALA A N 1
ATOM 722 C CA . ALA A 1 92 ? 8.971 2.178 5.021 1.00 98.31 92 ALA A CA 1
ATOM 723 C C . ALA A 1 92 ? 8.904 1.711 3.563 1.00 98.31 92 ALA A C 1
ATOM 725 O O . ALA A 1 92 ? 8.073 0.867 3.228 1.00 98.31 92 ALA A O 1
ATOM 726 N N . VAL A 1 93 ? 9.786 2.237 2.715 1.00 98.25 93 VAL A N 1
ATOM 727 C CA . VAL A 1 93 ? 9.804 2.011 1.263 1.00 98.25 93 VAL A CA 1
ATOM 728 C C . VAL A 1 93 ? 11.234 1.743 0.804 1.00 98.25 93 VAL A C 1
ATOM 730 O O . VAL A 1 93 ? 12.134 2.521 1.123 1.00 98.25 93 VAL A O 1
ATOM 733 N N . SER A 1 94 ? 11.465 0.679 0.030 1.00 97.25 94 SER A N 1
ATOM 734 C CA . SER A 1 94 ? 12.771 0.462 -0.602 1.00 97.25 94 SER A CA 1
ATOM 735 C C . SER A 1 94 ? 13.018 1.469 -1.726 1.00 97.25 94 SER A C 1
ATOM 737 O O . SER A 1 94 ? 12.184 1.668 -2.611 1.00 97.25 94 SER A O 1
ATOM 739 N N . ALA A 1 95 ? 14.191 2.088 -1.695 1.00 96.94 95 ALA A N 1
ATOM 740 C CA . ALA A 1 95 ? 14.646 3.061 -2.673 1.00 96.94 95 ALA A CA 1
ATOM 741 C C . ALA A 1 95 ? 15.913 2.558 -3.385 1.00 96.94 95 ALA A C 1
ATOM 743 O O . ALA A 1 95 ? 16.436 1.475 -3.099 1.00 96.94 95 ALA A O 1
ATOM 744 N N . ASN A 1 96 ? 16.378 3.326 -4.364 1.00 96.06 96 ASN A N 1
ATOM 745 C CA . ASN A 1 96 ? 17.640 3.074 -5.047 1.00 96.06 96 ASN A CA 1
ATOM 746 C C . ASN A 1 96 ? 18.825 3.205 -4.076 1.00 96.06 96 ASN A C 1
ATOM 748 O O . ASN A 1 96 ? 18.674 3.635 -2.932 1.00 96.06 96 ASN A O 1
ATOM 752 N N . ASP A 1 97 ? 20.001 2.772 -4.526 1.00 95.31 97 ASP A N 1
ATOM 753 C CA . ASP A 1 97 ? 21.261 2.912 -3.784 1.00 95.31 97 ASP A CA 1
ATOM 754 C C . ASP A 1 97 ? 21.235 2.288 -2.377 1.00 95.31 97 ASP A C 1
ATOM 756 O O . ASP A 1 97 ? 21.865 2.770 -1.439 1.00 95.31 97 ASP A O 1
ATOM 760 N N . ASN A 1 98 ? 20.500 1.178 -2.237 1.00 91.94 98 ASN A N 1
ATOM 761 C CA . ASN A 1 98 ? 20.301 0.440 -0.984 1.00 91.94 98 ASN A CA 1
ATOM 762 C C . ASN A 1 98 ? 19.680 1.279 0.148 1.00 91.94 98 ASN A C 1
ATOM 764 O O . ASN A 1 98 ? 19.869 0.970 1.326 1.00 91.94 98 ASN A O 1
ATOM 768 N N . MET A 1 99 ? 18.925 2.324 -0.194 1.00 96.56 99 MET A N 1
ATOM 769 C CA . MET A 1 99 ? 18.268 3.183 0.784 1.00 96.56 99 MET A CA 1
ATOM 770 C C . MET A 1 99 ? 16.862 2.690 1.145 1.00 96.56 99 MET A C 1
ATOM 772 O O . MET A 1 99 ? 16.185 2.004 0.376 1.00 96.56 99 MET A O 1
ATOM 776 N N . ILE A 1 100 ? 16.402 3.097 2.329 1.00 97.12 100 ILE A N 1
ATOM 777 C CA . ILE A 1 100 ? 15.005 2.985 2.753 1.00 97.12 100 ILE A CA 1
ATOM 778 C C . ILE A 1 100 ? 14.496 4.400 3.005 1.00 97.12 100 ILE A C 1
ATOM 780 O O . ILE A 1 100 ? 15.072 5.133 3.808 1.00 97.12 100 ILE A O 1
ATOM 784 N N . LYS A 1 101 ? 13.410 4.775 2.333 1.00 97.19 101 LYS A N 1
ATOM 785 C CA . LYS A 1 101 ? 12.674 6.005 2.626 1.00 97.19 101 LYS A CA 1
ATOM 786 C C . LYS A 1 101 ? 11.591 5.706 3.656 1.00 97.19 101 LYS A C 1
ATOM 788 O O . LYS A 1 101 ? 10.915 4.683 3.565 1.00 97.19 101 LYS A O 1
ATOM 793 N N . VAL A 1 102 ? 11.433 6.596 4.631 1.00 97.00 102 VAL A N 1
ATOM 794 C CA . VAL A 1 102 ? 10.349 6.536 5.617 1.00 97.00 102 VAL A CA 1
ATOM 795 C C . VAL A 1 102 ? 9.433 7.719 5.366 1.00 97.00 102 VAL A C 1
ATOM 797 O O . VAL A 1 102 ? 9.862 8.865 5.446 1.00 97.00 102 VAL A O 1
ATOM 800 N N . MET A 1 103 ? 8.177 7.434 5.052 1.00 95.50 103 MET A N 1
ATOM 801 C CA . MET A 1 103 ? 7.145 8.448 4.868 1.00 95.50 103 MET A CA 1
ATOM 802 C C . MET A 1 103 ? 6.260 8.497 6.106 1.00 95.50 103 MET A C 1
ATOM 804 O O . MET A 1 103 ? 5.911 7.453 6.655 1.00 95.50 103 MET A O 1
ATOM 808 N N . ALA A 1 104 ? 5.893 9.701 6.531 1.00 95.31 104 ALA A N 1
ATOM 809 C CA . ALA A 1 104 ? 5.059 9.938 7.701 1.00 95.31 104 ALA A CA 1
ATOM 810 C C . ALA A 1 104 ? 3.790 10.683 7.294 1.00 95.31 104 ALA A C 1
ATOM 812 O O . ALA A 1 104 ? 3.874 11.651 6.538 1.00 95.31 104 ALA A O 1
ATOM 813 N N . ASN A 1 105 ? 2.628 10.226 7.758 1.00 94.06 105 ASN A N 1
ATOM 814 C CA . ASN A 1 105 ? 1.387 10.979 7.591 1.00 94.06 105 ASN A CA 1
ATOM 815 C C . ASN A 1 105 ? 1.308 12.051 8.683 1.00 94.06 105 ASN A C 1
ATOM 817 O O . ASN A 1 105 ? 2.236 12.221 9.477 1.00 94.06 105 ASN A O 1
ATOM 821 N N . THR A 1 106 ? 0.181 12.752 8.765 1.00 94.31 106 THR A N 1
ATOM 822 C CA . THR A 1 106 ? -0.045 13.766 9.801 1.00 94.31 106 THR A CA 1
ATOM 823 C C . THR A 1 106 ? 0.195 13.222 11.214 1.00 94.31 106 THR A C 1
ATOM 825 O O . THR A 1 106 ? 0.828 13.895 12.025 1.00 94.31 106 THR A O 1
ATOM 828 N N . ASP A 1 107 ? -0.236 11.994 11.515 1.00 93.00 107 ASP A N 1
ATOM 829 C CA . ASP A 1 107 ? -0.026 11.382 12.834 1.00 93.00 107 ASP A CA 1
ATOM 830 C C . ASP A 1 107 ? 1.449 11.029 13.072 1.00 93.00 107 ASP A C 1
ATOM 832 O O . ASP A 1 107 ? 1.982 11.257 14.160 1.00 93.00 107 ASP A O 1
ATOM 836 N N . GLY A 1 108 ? 2.132 10.517 12.045 1.00 94.62 108 GLY A N 1
ATOM 837 C CA . GLY A 1 108 ? 3.557 10.195 12.086 1.00 94.62 108 GLY A CA 1
ATOM 838 C C . GLY A 1 108 ? 4.428 11.435 12.283 1.00 94.62 108 GLY A C 1
ATOM 839 O O . GLY A 1 108 ? 5.325 11.424 13.120 1.00 94.62 108 GLY A O 1
ATOM 840 N N . LEU A 1 109 ? 4.128 12.531 11.582 1.00 94.94 109 LEU A N 1
ATOM 841 C CA . LEU A 1 109 ? 4.837 13.805 11.732 1.00 94.94 109 LEU A CA 1
ATOM 842 C C . LEU A 1 109 ? 4.673 14.367 13.146 1.00 94.94 109 LEU A C 1
ATOM 844 O O . LEU A 1 109 ? 5.653 14.765 13.773 1.00 94.94 109 LEU A O 1
ATOM 848 N N . ARG A 1 110 ? 3.452 14.337 13.695 1.00 94.12 110 ARG A N 1
ATOM 849 C CA . ARG A 1 110 ? 3.191 14.764 15.080 1.00 94.12 110 ARG A CA 1
ATOM 850 C C . ARG A 1 110 ? 3.987 13.945 16.097 1.00 94.12 110 ARG A C 1
ATOM 852 O O . ARG A 1 110 ? 4.493 14.508 17.070 1.00 94.12 110 ARG A O 1
ATOM 859 N N . LEU A 1 111 ? 4.110 12.636 15.872 1.00 90.75 111 LEU A N 1
ATOM 860 C CA . LEU A 1 111 ? 4.915 11.755 16.716 1.00 90.75 111 LEU A CA 1
ATOM 861 C C . LEU A 1 111 ? 6.403 12.127 16.657 1.00 90.75 111 LEU A C 1
ATOM 863 O O . LEU A 1 111 ? 7.025 12.267 17.708 1.00 90.75 111 LEU A O 1
ATOM 867 N N . LEU A 1 112 ? 6.951 12.334 15.456 1.00 90.56 112 LEU A N 1
ATOM 868 C CA . LEU A 1 112 ? 8.360 12.696 15.265 1.00 90.56 112 LEU A CA 1
ATOM 869 C C . LEU A 1 112 ? 8.698 14.035 15.940 1.00 90.56 112 LEU A C 1
ATOM 871 O O . LEU A 1 112 ? 9.627 14.096 16.741 1.00 90.56 112 LEU A O 1
ATOM 875 N N . HIS A 1 113 ? 7.871 15.066 15.745 1.00 86.88 113 HIS A N 1
ATOM 876 C CA . HIS A 1 113 ? 8.072 16.371 16.386 1.00 86.88 113 HIS A CA 1
ATOM 877 C C . HIS A 1 113 ? 8.035 16.322 17.921 1.00 86.88 113 HIS A C 1
ATOM 879 O O . HIS A 1 113 ? 8.768 17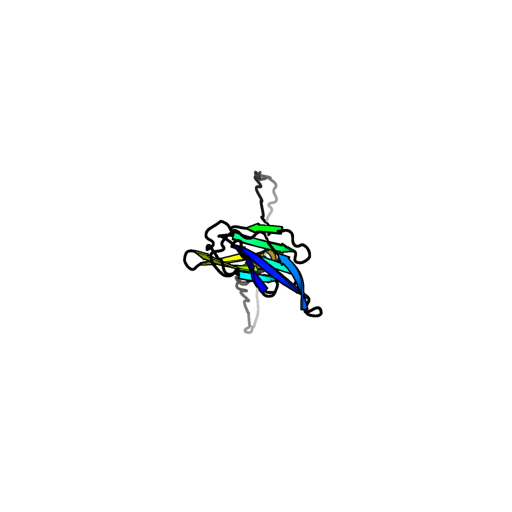.051 18.590 1.00 86.88 113 HIS A O 1
ATOM 885 N N . THR A 1 114 ? 7.182 15.474 18.502 1.00 82.44 114 THR A N 1
ATOM 886 C CA . THR A 1 114 ? 7.101 15.336 19.966 1.00 82.44 114 THR A CA 1
ATOM 887 C C . THR A 1 114 ? 8.393 14.745 20.536 1.00 82.44 114 THR A C 1
ATOM 889 O O . THR A 1 114 ? 8.859 15.179 21.589 1.00 82.44 114 THR A O 1
ATOM 892 N N . VAL A 1 115 ? 8.998 13.782 19.835 1.00 79.12 115 VAL A N 1
ATOM 893 C CA . VAL A 1 115 ? 10.258 13.150 20.249 1.00 79.12 115 VAL A CA 1
ATOM 894 C C . VAL A 1 115 ? 11.426 14.137 20.181 1.00 79.12 115 VAL A C 1
ATOM 896 O O . VAL A 1 115 ? 12.216 14.194 21.124 1.00 79.12 115 VAL A O 1
ATOM 899 N N . ASP A 1 116 ? 11.505 14.963 19.137 1.00 75.50 116 ASP A N 1
ATOM 900 C CA . ASP A 1 116 ? 12.569 15.967 18.999 1.00 75.50 116 ASP A CA 1
ATOM 901 C C . ASP A 1 116 ? 12.530 17.006 20.134 1.00 75.50 116 ASP A C 1
ATOM 903 O O . ASP A 1 116 ? 13.562 17.334 20.734 1.00 75.50 116 ASP A O 1
ATOM 907 N N . ASN A 1 117 ? 11.329 17.454 20.510 1.00 66.06 117 ASN A N 1
ATOM 908 C CA . ASN A 1 117 ? 11.132 18.383 21.626 1.00 66.06 117 ASN A CA 1
ATOM 909 C C . ASN A 1 117 ? 11.521 17.767 22.983 1.00 66.06 117 ASN A C 1
ATOM 911 O O . ASN A 1 117 ? 12.142 18.430 23.809 1.00 66.06 117 ASN A O 1
ATOM 915 N N . LEU A 1 118 ? 11.235 16.483 23.208 1.00 70.69 118 LEU A N 1
ATOM 916 C CA . LEU A 1 118 ? 11.665 15.793 24.432 1.00 70.69 118 LEU A CA 1
ATOM 917 C C . LEU A 1 118 ? 13.184 15.564 24.468 1.00 70.69 118 LEU A C 1
ATOM 919 O O . LEU A 1 118 ? 13.798 15.634 25.535 1.00 70.69 118 LEU A O 1
ATOM 923 N N . SER A 1 119 ? 13.808 15.324 23.310 1.00 58.03 119 SER A N 1
ATOM 924 C CA . SER A 1 119 ? 15.262 15.144 23.217 1.00 58.03 119 SER A CA 1
ATOM 925 C C . SER A 1 119 ? 16.028 16.438 23.526 1.00 58.03 119 SER A C 1
ATOM 927 O O . SER A 1 119 ? 17.095 16.401 24.142 1.00 58.03 119 SER A O 1
ATOM 929 N N . SER A 1 120 ? 15.454 17.590 23.169 1.00 57.94 120 SER A N 1
ATOM 930 C CA . SER A 1 120 ? 16.048 18.906 23.414 1.00 57.94 120 SER A CA 1
ATOM 931 C C . SER A 1 120 ? 15.871 19.396 24.859 1.00 57.94 120 SER A C 1
ATOM 933 O O . SER A 1 120 ? 16.772 20.057 25.377 1.00 57.94 120 SER A O 1
ATOM 935 N N . GLU A 1 121 ? 14.808 19.011 25.575 1.00 54.59 121 GLU A N 1
ATOM 936 C CA . GLU A 1 121 ? 14.635 19.375 26.995 1.00 54.59 121 GLU A CA 1
ATOM 937 C C . GLU A 1 121 ? 15.496 18.555 27.975 1.00 54.59 121 GLU A C 1
ATOM 939 O O . GLU A 1 121 ? 15.843 19.045 29.052 1.00 54.59 121 GLU A O 1
ATOM 944 N N . SER A 1 122 ? 15.935 17.347 27.601 1.00 53.84 122 SER A N 1
ATOM 945 C CA . SER A 1 122 ? 16.746 16.467 28.464 1.00 53.84 122 SER A CA 1
ATOM 946 C C . SER A 1 122 ? 18.219 16.895 28.622 1.00 53.84 122 SER A C 1
ATOM 948 O O . SER A 1 122 ? 18.999 16.189 29.265 1.00 53.84 122 SER A O 1
ATOM 950 N N . SER A 1 123 ? 18.632 18.028 28.047 1.00 54.59 123 SER A N 1
ATOM 951 C CA . SER A 1 123 ? 20.037 18.463 28.005 1.00 54.59 123 SER A CA 1
ATOM 952 C C . SER A 1 123 ? 20.401 19.604 28.971 1.00 54.59 123 SER A C 1
ATOM 954 O O . SER A 1 123 ? 21.528 20.099 28.937 1.00 54.59 123 SER A O 1
ATOM 956 N N . LYS A 1 124 ? 19.516 19.998 29.900 1.00 53.78 124 LYS A N 1
ATOM 957 C CA . LYS A 1 124 ? 19.882 20.933 30.984 1.00 53.78 124 LYS A CA 1
ATOM 958 C C . LYS A 1 124 ? 20.418 20.173 32.208 1.00 53.78 124 LYS A C 1
ATOM 960 O O . LYS A 1 124 ? 19.639 19.473 32.854 1.00 53.78 124 LYS A O 1
ATOM 965 N N . PRO A 1 125 ? 21.702 20.320 32.594 1.00 43.09 125 PRO A N 1
ATOM 966 C CA . PRO A 1 125 ? 22.175 19.765 33.854 1.00 43.09 125 PRO A CA 1
ATOM 967 C C . PRO A 1 125 ? 21.547 20.553 35.009 1.00 43.09 125 PRO A C 1
ATOM 969 O O . PRO A 1 125 ? 21.809 21.743 35.187 1.00 43.09 125 PRO A O 1
ATOM 972 N N . ALA A 1 126 ? 20.714 19.887 35.806 1.00 43.44 126 ALA A N 1
ATOM 973 C CA . ALA A 1 126 ? 20.296 20.403 37.100 1.00 43.44 126 ALA A CA 1
ATOM 974 C C . ALA A 1 126 ? 21.508 20.372 38.047 1.00 43.44 126 ALA A C 1
ATOM 976 O O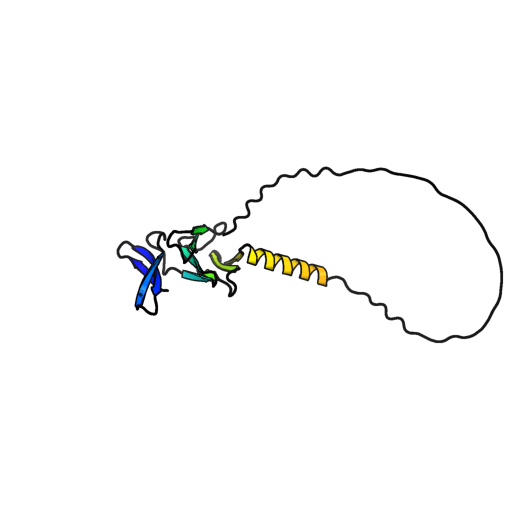 . ALA A 1 126 ? 21.831 19.338 38.631 1.00 43.44 126 ALA A O 1
ATOM 977 N N . ILE A 1 127 ? 22.212 21.499 38.176 1.00 46.78 127 ILE A N 1
ATOM 978 C CA . ILE A 1 127 ? 23.200 21.692 39.242 1.00 46.78 127 ILE A CA 1
ATOM 979 C C . ILE A 1 127 ? 22.417 21.882 40.545 1.00 46.78 127 ILE A C 1
ATOM 981 O O . ILE A 1 127 ? 22.051 22.996 40.915 1.00 46.78 127 ILE A O 1
ATOM 985 N N . ASN A 1 128 ? 22.138 20.781 41.240 1.00 45.75 128 ASN A N 1
ATOM 986 C CA . ASN A 1 128 ? 21.701 20.824 42.629 1.00 45.75 128 ASN A CA 1
ATOM 987 C C . ASN A 1 128 ? 22.945 20.932 43.519 1.00 45.75 128 ASN A C 1
ATOM 989 O O . ASN A 1 128 ? 23.593 19.931 43.820 1.00 45.75 128 ASN A O 1
ATOM 993 N N . ASN A 1 129 ? 23.276 22.152 43.949 1.00 42.69 129 ASN A N 1
ATOM 994 C CA . ASN A 1 129 ? 24.244 22.364 45.022 1.00 42.69 129 ASN A CA 1
ATOM 995 C C . ASN A 1 129 ? 23.633 21.890 46.346 1.00 42.69 129 ASN A C 1
ATOM 997 O O . ASN A 1 129 ? 22.805 22.570 46.950 1.00 42.69 129 ASN A O 1
ATOM 1001 N N . ILE A 1 130 ? 24.060 20.715 46.795 1.00 39.00 130 ILE A N 1
ATOM 1002 C CA . ILE A 1 130 ? 23.781 20.187 48.130 1.00 39.00 130 ILE A CA 1
ATOM 1003 C C . ILE A 1 130 ? 24.795 20.801 49.101 1.00 39.00 130 ILE A C 1
ATOM 1005 O O . ILE A 1 130 ? 25.977 20.465 49.071 1.00 39.00 130 ILE A O 1
ATOM 1009 N N . ALA A 1 131 ? 24.333 21.724 49.943 1.00 37.31 131 ALA A N 1
ATOM 1010 C CA . ALA A 1 131 ? 25.090 22.251 51.072 1.00 37.31 131 ALA A CA 1
ATOM 1011 C C . ALA A 1 131 ? 24.776 21.438 52.341 1.00 37.31 131 ALA A C 1
ATOM 1013 O O . ALA A 1 131 ? 23.612 21.305 52.713 1.00 37.31 131 ALA A O 1
ATOM 1014 N N . ALA A 1 132 ? 25.812 20.937 53.018 1.00 34.25 132 ALA A N 1
ATOM 1015 C CA . ALA A 1 132 ? 25.759 20.410 54.387 1.00 34.25 132 ALA A CA 1
ATOM 1016 C C . ALA A 1 132 ? 27.092 20.769 55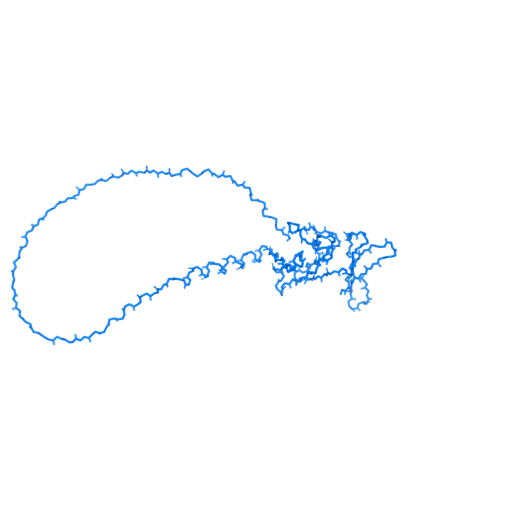.084 1.00 34.25 132 ALA A C 1
ATOM 1018 O O . ALA A 1 132 ? 28.145 20.317 54.652 1.00 34.25 132 ALA A O 1
ATOM 1019 N N . THR A 1 133 ? 27.128 21.841 55.887 1.00 37.06 133 THR A N 1
ATOM 1020 C CA . THR A 1 133 ? 27.011 21.910 57.369 1.00 37.06 133 THR A CA 1
ATOM 1021 C C . THR A 1 133 ? 28.272 21.516 58.144 1.00 37.06 133 THR A C 1
ATOM 1023 O O . THR A 1 133 ? 28.507 20.329 58.321 1.00 37.06 133 THR A O 1
ATOM 1026 N N . GLU A 1 134 ? 28.950 22.498 58.757 1.00 32.09 134 GLU A N 1
ATOM 1027 C CA . GLU A 1 134 ? 29.654 22.339 60.045 1.00 32.09 134 GLU A CA 1
ATOM 1028 C C . GLU A 1 134 ? 29.509 23.598 60.943 1.00 32.09 134 GLU A C 1
ATOM 1030 O O . GLU A 1 134 ? 29.160 24.680 60.478 1.00 32.09 134 GLU A O 1
ATOM 1035 N N . ARG A 1 135 ? 29.672 23.373 62.256 1.00 31.03 135 ARG A N 1
ATOM 1036 C CA . ARG A 1 135 ? 29.174 24.062 63.479 1.00 31.03 135 ARG A CA 1
ATOM 1037 C C . ARG A 1 135 ? 29.790 25.442 63.855 1.00 31.03 135 ARG A C 1
ATOM 1039 O O . ARG A 1 135 ? 30.871 25.762 63.381 1.00 31.03 135 ARG A O 1
ATOM 1046 N N . PRO A 1 136 ? 29.175 26.203 64.805 1.00 45.53 136 PRO A N 1
ATOM 1047 C CA . PRO A 1 136 ? 29.675 27.483 65.356 1.00 45.53 136 PRO A CA 1
ATOM 1048 C C . PRO A 1 136 ? 30.457 27.282 66.690 1.00 45.53 136 PRO A C 1
ATOM 1050 O O . PRO A 1 136 ? 30.378 26.168 67.226 1.00 45.53 136 PRO A O 1
ATOM 1053 N N . PRO A 1 137 ? 31.190 28.281 67.270 1.00 42.06 137 PRO A N 1
ATOM 1054 C CA . PRO A 1 137 ? 30.552 29.332 68.105 1.00 42.06 137 PRO A CA 1
ATOM 1055 C C . PRO A 1 137 ? 31.299 30.706 68.300 1.00 42.06 137 PRO A C 1
ATOM 1057 O O . PRO A 1 137 ? 32.455 30.872 67.937 1.00 42.06 137 PRO A O 1
ATOM 1060 N N . GLU A 1 138 ? 30.583 31.649 68.952 1.00 27.64 138 GLU A N 1
ATOM 1061 C CA . GLU A 1 138 ? 30.999 32.783 69.840 1.00 27.64 138 GLU A CA 1
ATOM 1062 C C . GLU A 1 138 ? 31.540 34.166 69.336 1.00 27.64 138 GLU A C 1
ATOM 1064 O O . GLU A 1 138 ? 32.730 34.350 69.129 1.00 27.64 138 GLU A O 1
ATOM 1069 N N . ARG A 1 139 ? 30.634 35.179 69.383 1.00 32.38 139 ARG A N 1
ATOM 1070 C CA . ARG A 1 139 ? 30.658 36.478 70.149 1.00 32.38 139 ARG A CA 1
ATOM 1071 C C . ARG A 1 139 ? 31.661 37.641 69.808 1.00 32.38 139 ARG A C 1
ATOM 1073 O O . ARG A 1 139 ? 32.565 37.448 69.016 1.00 32.38 139 ARG A O 1
ATOM 1080 N N . PRO A 1 140 ? 31.440 38.905 70.283 1.00 45.34 140 PRO A N 1
ATOM 1081 C CA . PRO A 1 140 ? 30.859 39.997 69.469 1.00 45.34 140 PRO A CA 1
ATOM 1082 C C . PRO A 1 140 ? 31.660 41.332 69.450 1.00 45.34 140 PRO A C 1
ATOM 1084 O O . PRO A 1 140 ? 32.622 41.472 70.195 1.00 45.34 140 PRO A O 1
ATOM 1087 N N . ALA A 1 141 ? 31.159 42.321 68.677 1.00 28.27 141 ALA A N 1
ATOM 1088 C CA . ALA A 1 141 ? 31.363 43.801 68.695 1.00 28.27 141 ALA A CA 1
ATOM 1089 C C . ALA A 1 141 ? 31.602 44.309 67.248 1.00 28.27 141 ALA A C 1
ATOM 1091 O O . ALA A 1 141 ? 32.171 43.578 66.452 1.00 28.27 141 ALA A O 1
ATOM 1092 N N . SER A 1 142 ? 31.246 45.502 66.760 1.00 28.83 142 SER A N 1
ATOM 1093 C CA . SER A 1 142 ? 30.558 46.705 67.248 1.00 28.83 142 SER A CA 1
ATOM 1094 C C . SER A 1 142 ? 30.471 47.689 66.056 1.00 28.83 142 SER A C 1
ATOM 1096 O O . SER A 1 142 ? 31.461 47.843 65.357 1.00 28.83 142 SER A O 1
ATOM 1098 N N . VAL A 1 143 ? 29.309 48.339 65.883 1.00 30.30 143 VAL A N 1
ATOM 1099 C CA . VAL A 1 143 ? 29.035 49.737 65.438 1.00 30.30 143 VAL A CA 1
ATOM 1100 C C . VAL A 1 143 ? 29.750 50.330 64.190 1.00 30.30 143 VAL A C 1
ATOM 1102 O O . VAL A 1 143 ? 30.968 50.414 64.150 1.00 30.30 143 VAL A O 1
ATOM 1105 N N . VAL A 1 144 ? 28.968 50.881 63.238 1.00 32.03 144 VAL A N 1
ATOM 1106 C CA . VAL A 1 144 ? 28.913 52.316 62.801 1.00 32.03 144 VAL A CA 1
ATOM 1107 C C . VAL A 1 144 ? 28.296 52.464 61.382 1.00 32.03 144 VAL A C 1
ATOM 1109 O O . VAL A 1 144 ? 28.873 52.062 60.383 1.00 32.03 144 VAL A O 1
ATOM 1112 N N . SER A 1 145 ? 27.089 53.047 61.361 1.00 30.08 145 SER A N 1
ATOM 1113 C CA . SER A 1 145 ? 26.520 54.159 60.558 1.00 30.08 145 SER A CA 1
ATOM 1114 C C . SER A 1 145 ? 26.853 54.439 59.062 1.00 30.08 145 SER A C 1
ATOM 1116 O O . SER A 1 145 ? 27.974 54.814 58.754 1.00 30.08 145 SER A O 1
ATOM 1118 N N . ILE A 1 146 ? 25.789 54.368 58.216 1.00 34.72 146 ILE A N 1
ATOM 1119 C CA . ILE A 1 146 ? 25.164 55.296 57.192 1.00 34.72 146 ILE A CA 1
ATOM 1120 C C . ILE A 1 146 ? 25.991 56.422 56.487 1.00 34.72 146 ILE A C 1
ATOM 1122 O O . ILE A 1 146 ? 27.014 56.813 57.034 1.00 34.72 146 ILE A O 1
ATOM 1126 N N . PRO A 1 147 ? 25.502 57.147 55.428 1.00 43.25 147 PRO A N 1
ATOM 1127 C CA . PRO A 1 147 ? 24.413 56.945 54.431 1.00 43.25 147 PRO A CA 1
ATOM 1128 C C . PRO A 1 147 ? 24.748 57.368 52.963 1.00 43.25 147 PRO A C 1
ATOM 1130 O O . PRO A 1 147 ? 25.775 57.977 52.684 1.00 43.25 147 PRO A O 1
ATOM 1133 N N . GLY A 1 148 ? 23.763 57.205 52.062 1.00 30.83 148 GLY A N 1
ATOM 1134 C CA . GLY A 1 148 ? 23.492 58.129 50.939 1.00 30.83 148 GLY A CA 1
ATOM 1135 C C . GLY A 1 148 ? 23.783 57.554 49.546 1.00 30.83 148 GLY A C 1
ATOM 1136 O O . GLY A 1 148 ? 24.715 56.786 49.382 1.00 30.83 148 GLY A O 1
ATOM 1137 N N . MET A 1 149 ? 23.064 57.869 48.469 1.00 36.34 149 MET A N 1
ATOM 1138 C CA . MET A 1 149 ? 21.888 58.708 48.234 1.00 36.34 149 MET A CA 1
ATOM 11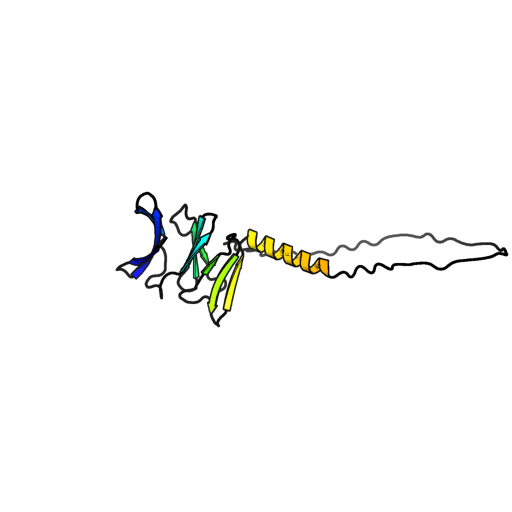39 C C . MET A 1 149 ? 21.478 58.477 46.760 1.00 36.34 149 MET A C 1
ATOM 1141 O O . MET A 1 149 ? 22.358 58.304 45.929 1.00 36.34 149 MET A O 1
ATOM 1145 N N . ASN A 1 150 ? 20.172 58.511 46.478 1.00 32.09 150 ASN A N 1
ATOM 1146 C CA . ASN A 1 150 ? 19.472 58.902 45.236 1.00 32.09 150 ASN A CA 1
ATOM 1147 C C . ASN A 1 150 ? 19.964 58.483 43.833 1.00 32.09 150 ASN A C 1
ATOM 1149 O O . ASN A 1 150 ? 21.092 58.746 43.433 1.00 32.09 150 ASN A O 1
ATOM 1153 N N . GLY A 1 151 ? 19.004 58.072 42.994 1.00 36.53 151 GLY A N 1
ATOM 1154 C CA . GLY A 1 151 ? 19.147 58.183 41.540 1.00 36.53 151 GLY A CA 1
ATOM 1155 C C . GLY A 1 151 ? 18.066 57.494 40.707 1.00 36.53 151 GLY A C 1
ATOM 1156 O O . GLY A 1 151 ? 18.375 56.546 39.998 1.00 36.53 151 GLY A O 1
ATOM 1157 N N . ASP A 1 152 ? 16.822 57.978 40.755 1.00 34.53 152 ASP A N 1
ATOM 1158 C CA . ASP A 1 152 ? 15.823 57.723 39.703 1.00 34.53 152 ASP A CA 1
ATOM 1159 C C . ASP A 1 152 ? 16.213 58.456 38.408 1.00 34.53 152 ASP A C 1
ATOM 1161 O O . ASP A 1 152 ? 16.559 59.637 38.484 1.00 34.53 152 ASP A O 1
ATOM 1165 N N . SER A 1 153 ? 16.063 57.820 37.232 1.00 38.16 153 SER A N 1
ATOM 1166 C CA . SER A 1 153 ? 15.557 58.458 35.991 1.00 38.16 153 SER A CA 1
ATOM 1167 C C . SER A 1 153 ? 15.466 57.518 34.766 1.00 38.16 153 SER A C 1
ATOM 1169 O O . SER A 1 153 ? 16.470 57.152 34.174 1.00 38.16 153 SER A O 1
ATOM 1171 N N . ARG A 1 154 ? 14.214 57.282 34.336 1.00 39.22 154 ARG A N 1
ATOM 1172 C CA . ARG A 1 154 ? 13.638 57.490 32.979 1.00 39.22 154 ARG A CA 1
ATOM 1173 C C . ARG A 1 154 ? 14.114 56.677 31.743 1.00 39.22 154 ARG A C 1
ATOM 1175 O O . ARG A 1 154 ? 15.135 56.969 31.146 1.00 39.22 154 ARG A O 1
ATOM 1182 N N . SER A 1 155 ? 13.154 55.876 31.244 1.00 37.00 155 SER A N 1
ATOM 1183 C CA . SER A 1 155 ? 12.455 55.980 29.932 1.00 37.00 155 SER A CA 1
ATOM 1184 C C . SER A 1 155 ? 13.081 55.501 28.599 1.00 37.00 155 SER A C 1
ATOM 1186 O O . SER A 1 155 ? 13.989 56.125 28.071 1.00 37.00 155 SER A O 1
ATOM 1188 N N . MET A 1 156 ? 12.372 54.512 28.017 1.00 36.22 156 MET A N 1
ATOM 1189 C CA . MET A 1 156 ? 11.962 54.233 26.614 1.00 36.22 156 MET A CA 1
ATOM 1190 C C . MET A 1 156 ? 12.935 54.344 25.428 1.00 36.22 156 MET A C 1
ATOM 1192 O O . MET A 1 156 ? 13.403 55.431 25.112 1.00 36.22 156 MET A O 1
ATOM 1196 N N . VAL A 1 157 ? 12.971 53.269 24.621 1.00 40.56 157 VAL A N 1
ATOM 1197 C CA . VAL A 1 157 ? 12.686 53.317 23.167 1.00 40.56 157 VAL A CA 1
ATOM 1198 C C . VAL A 1 157 ? 12.253 51.938 22.637 1.00 40.56 157 VAL A C 1
ATOM 1200 O O . VAL A 1 157 ? 12.977 50.955 22.774 1.00 40.56 157 VAL A O 1
ATOM 1203 N N . ASP A 1 158 ? 11.062 51.900 22.032 1.00 39.31 158 ASP A N 1
ATOM 1204 C CA . ASP A 1 158 ? 10.483 50.807 21.238 1.00 39.31 158 ASP A CA 1
ATOM 1205 C C . ASP A 1 158 ? 11.141 50.720 19.851 1.00 39.31 158 ASP A C 1
ATOM 1207 O O . ASP A 1 158 ? 11.187 51.722 19.134 1.00 39.31 158 ASP A O 1
ATOM 1211 N N . VAL A 1 159 ? 11.551 49.520 19.419 1.00 40.94 159 VAL A N 1
ATOM 1212 C CA . VAL A 1 159 ? 11.792 49.204 17.998 1.00 40.94 159 VAL A CA 1
ATOM 1213 C C . VAL A 1 159 ? 11.309 47.780 17.701 1.00 40.94 159 VAL A C 1
ATOM 1215 O O . VAL A 1 159 ? 11.872 46.792 18.167 1.00 40.94 159 VAL A O 1
ATOM 1218 N N . LYS A 1 160 ? 10.247 47.692 16.896 1.00 40.47 160 LYS A N 1
ATOM 1219 C CA . LYS A 1 160 ? 9.636 46.467 16.360 1.00 40.47 160 LYS A CA 1
ATOM 1220 C C . LYS A 1 160 ? 10.392 45.993 15.106 1.00 40.47 160 LYS A C 1
ATOM 1222 O O . LYS A 1 160 ? 10.569 46.810 14.203 1.00 40.47 160 LYS A O 1
ATOM 1227 N N . PRO A 1 161 ? 10.754 44.705 14.961 1.00 38.78 161 PRO A N 1
ATOM 1228 C CA . PRO A 1 161 ? 11.185 44.172 13.674 1.00 38.78 161 PRO A CA 1
ATOM 1229 C C . PRO A 1 161 ? 9.984 43.716 12.831 1.00 38.78 161 PRO A C 1
ATOM 1231 O O . PRO A 1 161 ? 9.074 43.030 13.298 1.00 38.78 161 PRO A O 1
ATOM 1234 N N . VAL A 1 162 ? 9.990 44.147 11.571 1.00 34.22 162 VAL A N 1
ATOM 1235 C CA . VAL A 1 162 ? 9.086 43.728 10.495 1.00 34.22 162 VAL A CA 1
ATOM 1236 C C . VAL A 1 162 ? 9.566 42.373 9.979 1.00 34.22 162 VAL A C 1
ATOM 1238 O O . VAL A 1 162 ? 10.713 42.255 9.557 1.00 34.22 162 VAL A O 1
ATOM 1241 N N . ILE A 1 163 ? 8.698 41.363 10.021 1.00 44.84 163 ILE A N 1
ATOM 1242 C CA . ILE A 1 163 ? 8.941 40.042 9.434 1.00 44.84 163 ILE A CA 1
ATOM 1243 C C . ILE A 1 163 ? 8.139 39.998 8.134 1.00 44.84 163 ILE A C 1
ATOM 1245 O O . ILE A 1 163 ? 6.913 40.091 8.150 1.00 44.84 163 ILE A O 1
ATOM 1249 N N . THR A 1 164 ? 8.841 39.931 7.009 1.00 33.97 164 THR A N 1
ATOM 1250 C CA . THR A 1 164 ? 8.279 39.586 5.704 1.00 33.97 164 THR A CA 1
ATOM 1251 C C . THR A 1 164 ? 7.977 38.093 5.706 1.00 33.97 164 THR A C 1
ATOM 1253 O O . THR A 1 164 ? 8.893 37.276 5.785 1.00 33.97 164 THR A O 1
ATOM 1256 N N . GLU A 1 165 ? 6.695 37.745 5.651 1.00 37.41 165 GLU A N 1
ATOM 1257 C CA . GLU A 1 165 ? 6.251 36.378 5.404 1.00 37.41 165 GLU A CA 1
ATOM 1258 C C . GLU A 1 165 ? 6.227 36.103 3.901 1.00 37.41 165 GLU A C 1
ATOM 1260 O O . GLU A 1 165 ? 5.582 36.828 3.144 1.00 37.41 165 GLU A O 1
ATOM 1265 N N . GLU A 1 166 ? 6.874 35.021 3.481 1.00 34.41 166 GLU A N 1
ATOM 1266 C CA . GLU A 1 166 ? 6.510 34.333 2.248 1.00 34.41 166 GLU A CA 1
ATOM 1267 C C . GLU A 1 166 ? 6.292 32.857 2.593 1.00 34.41 166 GLU A C 1
ATOM 1269 O O . GLU A 1 166 ? 7.225 32.090 2.828 1.00 34.41 166 GLU A O 1
ATOM 1274 N N . SER A 1 167 ? 5.014 32.503 2.720 1.00 41.91 167 SER A N 1
ATOM 1275 C CA . SER A 1 167 ? 4.525 31.148 2.935 1.00 41.91 167 SER A CA 1
ATOM 1276 C C . SER A 1 167 ? 4.365 30.457 1.585 1.00 41.91 167 SER A C 1
ATOM 1278 O O . SER A 1 167 ? 3.594 30.905 0.737 1.00 41.91 167 SER A O 1
ATOM 1280 N N . ASN A 1 168 ? 5.058 29.336 1.400 1.00 39.88 168 ASN A N 1
ATOM 1281 C CA . ASN A 1 168 ? 4.668 28.334 0.415 1.00 39.88 168 ASN A CA 1
ATOM 1282 C C . ASN A 1 168 ? 4.687 26.959 1.080 1.00 39.88 168 ASN A C 1
ATOM 1284 O O . ASN A 1 168 ? 5.547 26.118 0.822 1.00 39.88 168 ASN A O 1
ATOM 1288 N N . ASP A 1 169 ? 3.731 26.765 1.982 1.00 43.72 169 ASP A N 1
ATOM 1289 C CA . ASP A 1 169 ? 3.455 25.479 2.599 1.00 43.72 169 ASP A CA 1
ATOM 1290 C C . ASP A 1 169 ? 2.555 24.658 1.663 1.00 43.72 169 ASP A C 1
ATOM 1292 O O . ASP A 1 169 ? 1.344 24.867 1.557 1.00 43.72 169 ASP A O 1
ATOM 1296 N N . LYS A 1 170 ? 3.164 23.728 0.925 1.00 44.12 170 LYS A N 1
ATOM 1297 C CA . LYS A 1 170 ? 2.449 22.600 0.321 1.00 44.12 170 LYS A CA 1
ATOM 1298 C C . LYS A 1 170 ? 2.876 21.326 1.027 1.00 44.12 170 LYS A C 1
ATOM 1300 O O . LYS A 1 170 ? 3.547 20.474 0.451 1.00 44.12 170 LYS A O 1
ATOM 1305 N N . SER A 1 171 ? 2.444 21.196 2.274 1.00 41.06 171 SER A N 1
ATOM 1306 C CA . SER A 1 171 ? 2.417 19.924 2.985 1.00 41.06 171 SER A CA 1
ATOM 1307 C C . SER A 1 171 ? 1.527 18.926 2.228 1.00 41.06 171 SER A C 1
ATOM 1309 O O . SER A 1 171 ? 0.302 18.918 2.358 1.00 41.06 171 SER A O 1
ATOM 1311 N N . LYS A 1 172 ? 2.144 18.095 1.377 1.00 42.91 172 LYS A N 1
ATOM 1312 C CA . LYS A 1 172 ? 1.515 16.921 0.759 1.00 42.91 172 LYS A CA 1
ATOM 1313 C C . LYS A 1 172 ? 1.328 15.854 1.836 1.00 42.91 172 LYS A C 1
ATOM 1315 O O . LYS A 1 172 ? 2.214 15.048 2.100 1.00 42.91 172 LYS A O 1
ATOM 1320 N N . ILE A 1 173 ? 0.158 15.888 2.457 1.00 49.25 173 ILE A N 1
ATOM 1321 C CA . ILE A 1 173 ? -0.375 14.781 3.244 1.00 49.25 173 ILE A CA 1
ATOM 1322 C C . ILE A 1 173 ? -0.799 13.708 2.240 1.00 49.25 173 ILE A C 1
ATOM 1324 O O . ILE A 1 173 ? -1.466 14.017 1.248 1.00 49.25 173 ILE A O 1
ATOM 1328 N N . TRP A 1 174 ? -0.340 12.486 2.469 1.00 63.25 174 TRP A N 1
ATOM 1329 C CA . TRP A 1 174 ? -0.640 11.321 1.649 1.00 63.25 174 TRP A CA 1
ATOM 1330 C C . TRP A 1 174 ? -1.816 10.520 2.186 1.00 63.25 174 TRP A C 1
ATOM 1332 O O . TRP A 1 174 ? -2.008 10.519 3.425 1.00 63.25 174 TRP A O 1
#

Mean predicted aligned error: 15.39 Å

Organism: Noccaea caerulescens (NCBI:txid107243)

Sequence (174 aa):
FSCGTSKDGDSYIVEWNESEGAVKRTYQGFHKRSHGVVQFDTTKNRYLAAGDDFSIKFWDMDNTQLLTAIDADGGLQASPRIRFNKEGSLLAVSANDNMIKVMANTDGLRLLHTVDNLSSESSKPAINNIAATERPPERPASVVSIPGMNGDSRSMVDVKPVITEESNDKSKIW

Solvent-accessible surface area (backbone atoms only — not comparable to full-atom values): 11178 Å² total; per-residue (Å²): 114,53,70,52,66,46,97,89,32,42,38,40,38,37,40,60,34,80,91,75,74,39,81,69,46,65,41,56,88,54,58,73,60,58,86,60,82,75,29,60,40,70,33,90,87,42,36,37,41,32,25,41,71,33,26,37,37,33,27,45,69,92,41,67,59,72,68,50,74,43,42,77,95,50,62,39,30,56,65,19,48,50,43,58,44,95,83,46,29,36,36,41,32,40,29,49,94,87,38,72,47,75,47,60,30,73,67,29,47,54,54,52,55,53,50,55,55,54,61,62,64,74,70,69,82,80,82,75,85,83,86,82,89,85,85,88,90,86,90,94,89,79,90,87,83,90,85,88,78,90,82,90,82,85,85,91,84,92,83,84,83,86,79,86,84,83,87,83,85,77,84,81,75,119

Foldseek 3Di:
DAWDADPQQWIWDFDADPVVRHTPDIAGDADGNQPDTWAWDAAPQQKIWIFGQLWIWIDRNVDSDTPDIGNPVTQADRRWHWDADNHNQWIWIQGPPRDIDIDGAPVRVVVVVVVVVVVVVVPDDPPDPDDDDDDDDDDDDDDDDDDDDDDDDDDDDDDDDDDDDDDDDPPPGD

Secondary structure (DSSP, 8-state):
-EEEE-TTSBEEEEEEETTTTEEEEEE--PPBT-SSSPPEEE-TTSEEEEEETTEEEEEETT--SEEEEE-TTS-B-SS--EEE-TTSSEEEEEBSTT-EEEEE-HHHHHHHHHHHHHHHHTT------------------------------------PPP------------

Radius of gyration: 32.28 Å; Cα contacts (8 Å, |Δi|>4): 255; chains: 1; bounding box: 50×76×91 Å

Nearest PDB structures (foldseek):
  4aow-assembly1_A  TM=7.066E-01  e=4.251E-04  Homo sapiens
  5g04-assembly1_R  TM=6.812E-01  e=4.357E-03  Homo sapiens
  4ui9-assembly1_R  TM=6.426E-01  e=7.091E-03  Homo sapiens
  8i0w-assembly1_3  TM=5.343E-01  e=3.324E-03  Homo sapiens
  8xfb-assembly1_B  TM=5.682E-01  e=1.358E-02  Homo sapiens

InterPro domains:
  IPR001680 WD40 repeat [PS50082] (38-69)
  IPR015943 WD40/YVTN repeat-like-containing domain superfamily [G3DSA:2.130.10.10] (2-123)
  IPR027728 Topless family [PTHR44083] (1-174)
  IPR036322 WD40-repeat-containing domain superfamily [SSF50978] (8-119)